Protein AF-A0A1I4M6M3-F1 (afdb_monomer_lite)

pLDDT: mean 83.43, std 12.06, range [55.28, 96.44]

Structure (mmCIF, N/CA/C/O backbone):
data_AF-A0A1I4M6M3-F1
#
_entry.id   AF-A0A1I4M6M3-F1
#
loop_
_atom_site.group_PDB
_atom_site.id
_atom_site.type_symbol
_atom_site.label_atom_id
_atom_site.label_alt_id
_atom_site.label_comp_id
_atom_site.label_asym_id
_atom_site.label_entity_id
_atom_site.label_seq_id
_atom_site.pdbx_PDB_ins_code
_atom_site.Cartn_x
_atom_site.Cartn_y
_atom_site.Cartn_z
_atom_site.occupancy
_atom_site.B_iso_or_equiv
_atom_site.auth_seq_id
_atom_site.auth_comp_id
_atom_site.auth_asym_id
_atom_site.auth_atom_id
_atom_site.pdbx_PDB_model_num
ATOM 1 N N . MET A 1 1 ? -7.624 -20.785 -13.999 1.00 56.97 1 MET A N 1
ATOM 2 C CA . MET A 1 1 ? -7.459 -20.510 -12.556 1.00 56.97 1 MET A CA 1
ATOM 3 C C . MET A 1 1 ? -7.380 -18.999 -12.386 1.00 56.97 1 MET A C 1
ATOM 5 O O . MET A 1 1 ? -6.506 -18.421 -13.021 1.00 56.97 1 MET A O 1
ATOM 9 N N . PRO A 1 2 ? -8.284 -18.331 -11.650 1.00 79.88 2 PRO A N 1
ATOM 10 C CA . PRO A 1 2 ? -8.132 -16.904 -11.388 1.00 79.88 2 PRO A CA 1
ATOM 11 C C . PRO A 1 2 ? -6.979 -16.694 -10.396 1.00 79.88 2 PRO A C 1
ATOM 13 O O . PRO A 1 2 ? -6.998 -17.239 -9.295 1.00 79.88 2 PRO A O 1
ATOM 16 N N . TYR A 1 3 ? -5.961 -15.936 -10.796 1.00 79.56 3 TYR A N 1
ATOM 17 C CA . TYR A 1 3 ? -4.872 -15.538 -9.903 1.00 79.56 3 TYR A CA 1
ATOM 18 C C . TYR A 1 3 ? -5.362 -14.418 -8.980 1.00 79.56 3 TYR A C 1
ATOM 20 O O . TYR A 1 3 ? -5.986 -13.465 -9.448 1.00 79.56 3 TYR A O 1
ATOM 28 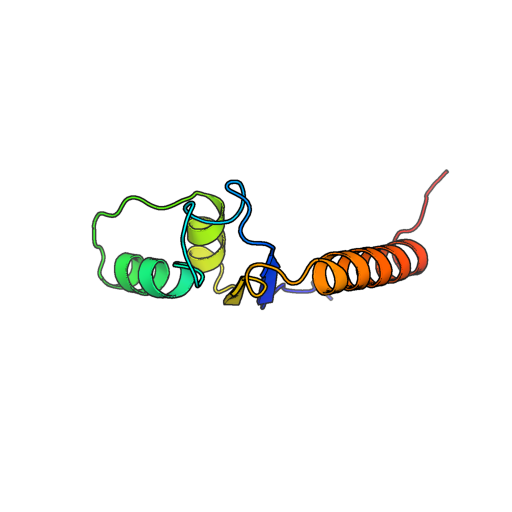N N . ARG A 1 4 ? -5.083 -14.523 -7.676 1.00 84.12 4 ARG A N 1
ATOM 29 C CA . ARG A 1 4 ? -5.376 -13.473 -6.691 1.00 84.12 4 ARG A CA 1
ATOM 30 C C . ARG A 1 4 ? -4.071 -12.819 -6.251 1.00 84.12 4 ARG A C 1
ATOM 32 O O . ARG A 1 4 ? -3.144 -13.507 -5.836 1.00 84.12 4 ARG A O 1
ATOM 39 N N . VAL A 1 5 ? -4.015 -11.495 -6.344 1.00 88.94 5 VAL A N 1
ATOM 40 C CA . VAL A 1 5 ? -2.915 -10.697 -5.796 1.00 88.94 5 VAL A CA 1
ATOM 41 C C . VAL A 1 5 ? -3.068 -10.680 -4.278 1.00 88.94 5 VAL A C 1
ATOM 43 O O . VAL A 1 5 ? -4.123 -10.290 -3.792 1.00 88.94 5 VAL A O 1
ATOM 46 N N . HIS A 1 6 ? -2.046 -11.119 -3.546 1.00 92.12 6 HIS A N 1
ATOM 47 C CA . HIS A 1 6 ? -2.034 -11.101 -2.075 1.00 92.12 6 HIS A CA 1
ATOM 48 C C . HIS A 1 6 ? -1.027 -10.093 -1.504 1.00 92.12 6 HIS A C 1
ATOM 50 O O . HIS A 1 6 ? -1.129 -9.704 -0.347 1.00 92.12 6 HIS A O 1
ATOM 56 N N . THR A 1 7 ? -0.047 -9.663 -2.304 1.00 92.00 7 THR A N 1
ATOM 57 C CA . THR A 1 7 ? 0.991 -8.718 -1.883 1.00 92.00 7 THR A CA 1
ATOM 58 C C . THR A 1 7 ? 1.343 -7.790 -3.036 1.00 92.00 7 THR A C 1
ATOM 60 O O . THR A 1 7 ? 1.446 -8.231 -4.183 1.00 92.00 7 THR A O 1
ATOM 63 N N . VAL A 1 8 ? 1.561 -6.514 -2.727 1.00 90.25 8 VAL A N 1
ATOM 64 C CA . VAL A 1 8 ? 2.057 -5.506 -3.667 1.00 90.25 8 VAL A CA 1
ATOM 65 C C . VAL A 1 8 ? 3.217 -4.755 -3.024 1.00 90.25 8 VAL A C 1
ATOM 67 O O . VAL A 1 8 ? 3.097 -4.276 -1.903 1.00 90.25 8 VAL A O 1
ATOM 70 N N . LEU A 1 9 ? 4.327 -4.621 -3.751 1.00 88.56 9 LEU A N 1
ATOM 71 C CA . LEU A 1 9 ? 5.460 -3.777 -3.374 1.00 88.56 9 LEU A CA 1
ATOM 72 C C . LEU A 1 9 ? 5.476 -2.541 -4.281 1.00 88.56 9 LEU A C 1
ATOM 74 O O . LEU A 1 9 ? 5.589 -2.687 -5.499 1.00 88.56 9 LEU A O 1
ATOM 78 N N . THR A 1 10 ? 5.366 -1.344 -3.706 1.00 87.00 10 THR A N 1
ATOM 79 C CA . THR A 1 10 ? 5.453 -0.069 -4.442 1.00 87.00 10 THR A CA 1
ATOM 80 C C . THR A 1 10 ? 6.583 0.794 -3.909 1.00 87.00 10 THR A C 1
ATOM 82 O O . THR A 1 10 ? 7.080 0.570 -2.808 1.00 87.00 10 THR A O 1
ATOM 85 N N . ASP A 1 11 ? 6.964 1.816 -4.669 1.00 83.69 11 ASP A N 1
ATOM 86 C CA . ASP A 1 11 ? 7.777 2.892 -4.116 1.00 83.69 11 ASP A CA 1
ATOM 87 C C . ASP A 1 11 ? 6.960 3.806 -3.185 1.00 83.69 11 ASP A C 1
ATOM 89 O O . ASP A 1 11 ? 5.748 3.635 -3.007 1.00 83.69 11 ASP A O 1
ATOM 93 N N . ASN A 1 12 ? 7.643 4.787 -2.593 1.00 83.56 12 ASN A N 1
ATOM 94 C CA . ASN A 1 12 ? 7.055 5.771 -1.676 1.00 83.56 12 ASN A CA 1
ATOM 95 C C . ASN A 1 12 ? 6.434 6.960 -2.422 1.00 83.56 12 ASN A C 1
ATOM 97 O O . ASN A 1 12 ? 6.313 8.055 -1.867 1.00 83.56 12 ASN A O 1
ATOM 101 N N . GLY A 1 13 ? 6.115 6.781 -3.705 1.00 83.56 13 GLY A N 1
ATOM 102 C CA . GLY A 1 13 ? 5.479 7.796 -4.521 1.00 83.56 13 GLY A CA 1
ATOM 103 C C . GLY A 1 13 ? 4.113 8.179 -3.960 1.00 83.56 13 GLY A C 1
ATOM 104 O O . GLY A 1 13 ? 3.369 7.351 -3.432 1.00 83.56 13 GLY A O 1
ATOM 105 N N . THR A 1 14 ? 3.751 9.447 -4.138 1.00 87.31 14 THR A N 1
ATOM 106 C CA . THR A 1 14 ? 2.488 10.016 -3.642 1.00 87.31 14 THR A CA 1
ATOM 107 C C . THR A 1 14 ? 1.247 9.352 -4.239 1.00 87.31 14 THR A C 1
ATOM 109 O O . THR A 1 14 ? 0.158 9.507 -3.711 1.00 87.31 14 THR A O 1
ATOM 112 N N . HIS A 1 15 ? 1.389 8.599 -5.333 1.00 86.50 15 HIS A N 1
ATOM 113 C CA . HIS A 1 15 ? 0.304 7.814 -5.917 1.00 86.50 15 HIS A CA 1
ATOM 114 C C . HIS A 1 15 ? -0.058 6.569 -5.093 1.00 86.50 15 HIS A C 1
ATOM 116 O O . HIS A 1 15 ? -1.194 6.103 -5.178 1.00 86.50 15 HIS A O 1
ATOM 122 N N . PHE A 1 16 ? 0.888 6.021 -4.325 1.00 87.94 16 PHE A N 1
ATOM 123 C CA . PHE A 1 16 ? 0.728 4.736 -3.638 1.00 87.94 16 PHE A CA 1
ATOM 124 C C . PHE A 1 16 ? 0.598 4.868 -2.126 1.00 87.94 16 PHE A C 1
ATOM 126 O O . PHE A 1 16 ? 0.002 4.001 -1.498 1.00 87.94 16 PHE A O 1
ATOM 133 N N . THR A 1 17 ? 1.142 5.934 -1.545 1.00 89.25 17 THR A N 1
ATOM 134 C CA . THR A 1 17 ? 1.147 6.153 -0.098 1.00 89.25 17 THR A CA 1
ATOM 135 C C . THR A 1 17 ? 1.103 7.638 0.231 1.00 89.25 17 THR A C 1
ATOM 137 O O . THR A 1 17 ? 1.446 8.497 -0.587 1.00 89.25 17 THR A O 1
ATOM 140 N N . THR A 1 18 ? 0.729 7.943 1.470 1.00 84.88 18 THR A N 1
ATOM 141 C CA . THR A 1 18 ? 0.878 9.289 2.025 1.00 84.88 18 THR A CA 1
ATOM 142 C C . THR A 1 18 ? 2.356 9.727 1.978 1.00 84.88 18 THR A C 1
ATOM 144 O O . THR A 1 18 ? 3.233 8.951 2.376 1.00 84.88 18 THR A O 1
ATOM 147 N N . PRO A 1 19 ? 2.668 10.949 1.494 1.00 81.69 19 PRO A N 1
ATOM 148 C CA . PRO A 1 19 ? 4.042 11.440 1.428 1.00 81.69 19 PRO A CA 1
ATOM 149 C C . PRO A 1 19 ? 4.716 11.430 2.805 1.00 81.69 19 PRO A C 1
ATOM 151 O O . PRO A 1 19 ? 4.151 11.928 3.774 1.00 81.69 19 PRO A O 1
ATOM 154 N N . GLY A 1 20 ? 5.939 10.903 2.879 1.00 76.19 20 GLY A N 1
ATOM 155 C CA . GLY A 1 20 ? 6.709 10.831 4.126 1.00 76.19 20 GLY A CA 1
ATOM 156 C C . GLY A 1 20 ? 6.462 9.575 4.967 1.00 76.19 20 GLY A C 1
ATOM 157 O O . GLY A 1 20 ? 7.176 9.370 5.947 1.00 76.19 20 GLY A O 1
ATOM 158 N N . ASN A 1 21 ? 5.526 8.707 4.571 1.00 79.56 21 ASN A N 1
ATOM 159 C CA . ASN A 1 21 ? 5.371 7.399 5.198 1.00 79.56 21 ASN A CA 1
ATOM 160 C C . ASN A 1 21 ? 6.616 6.529 4.978 1.00 79.56 21 ASN A C 1
ATOM 162 O O . ASN 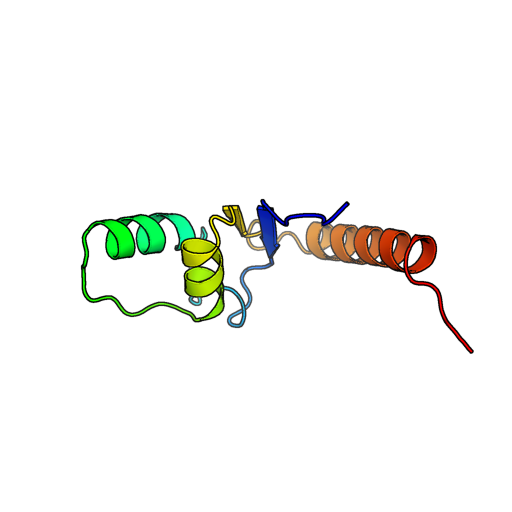A 1 21 ? 7.152 6.438 3.873 1.00 79.56 21 ASN A O 1
ATOM 166 N N . VAL A 1 22 ? 7.042 5.856 6.047 1.00 77.88 22 VAL A N 1
ATOM 167 C CA . VAL A 1 22 ? 8.120 4.853 6.022 1.00 77.88 22 VAL A CA 1
ATOM 168 C C . VAL A 1 22 ? 7.592 3.427 5.832 1.00 77.88 22 VAL A C 1
ATOM 170 O O . VAL A 1 22 ? 8.369 2.518 5.559 1.00 77.88 22 VAL A O 1
ATOM 173 N N . ALA A 1 23 ? 6.277 3.233 5.965 1.00 85.50 23 ALA A N 1
ATOM 174 C CA . ALA A 1 23 ? 5.570 1.971 5.778 1.00 85.50 23 ALA A CA 1
ATOM 175 C C . ALA A 1 23 ? 4.143 2.235 5.268 1.00 85.50 23 ALA A C 1
ATOM 177 O O . ALA A 1 23 ? 3.620 3.337 5.439 1.00 85.50 23 ALA A O 1
ATOM 178 N N . SER A 1 24 ? 3.523 1.231 4.645 1.00 90.75 24 SER A N 1
ATOM 179 C CA . SER A 1 24 ? 2.127 1.323 4.207 1.00 90.75 24 SER A CA 1
ATOM 180 C C . SER A 1 24 ? 1.186 1.431 5.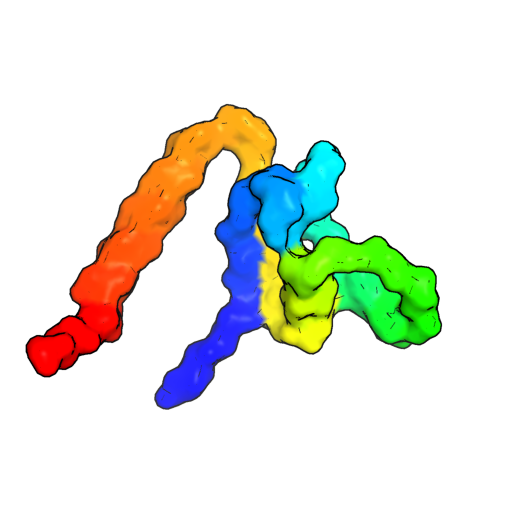405 1.00 90.75 24 SER A C 1
ATOM 182 O O . SER A 1 24 ? 1.349 0.722 6.398 1.00 90.75 24 SER A O 1
ATOM 184 N N . ALA A 1 25 ? 0.163 2.272 5.284 1.00 92.88 25 ALA A N 1
ATOM 185 C CA . ALA A 1 25 ? -0.935 2.372 6.235 1.00 92.88 25 ALA A CA 1
ATOM 186 C C . ALA A 1 25 ? -2.040 1.328 5.987 1.00 92.88 25 ALA A C 1
ATOM 188 O O . ALA A 1 25 ? -3.036 1.328 6.706 1.00 92.88 25 ALA A O 1
ATOM 189 N N . ALA A 1 26 ? -1.910 0.444 4.988 1.00 94.19 26 ALA A N 1
ATOM 190 C CA . ALA A 1 26 ? -2.967 -0.499 4.611 1.00 94.19 26 ALA A CA 1
ATOM 191 C C . ALA A 1 26 ? -3.423 -1.405 5.771 1.00 94.19 26 ALA A C 1
ATOM 193 O O . ALA A 1 26 ? -4.619 -1.662 5.894 1.00 94.19 26 ALA A O 1
ATOM 194 N N . SER A 1 27 ? -2.513 -1.840 6.650 1.00 93.19 27 SER A N 1
ATOM 195 C CA . SER A 1 27 ? -2.865 -2.621 7.846 1.00 93.19 27 SER A CA 1
ATOM 196 C C . SER A 1 27 ? -3.693 -1.807 8.843 1.00 93.19 27 SER A C 1
ATOM 198 O O . SER A 1 27 ? -4.757 -2.249 9.261 1.00 93.19 27 SER A O 1
ATOM 200 N N . ILE A 1 28 ? -3.263 -0.580 9.140 1.00 94.06 28 ILE A N 1
ATOM 201 C CA . ILE A 1 28 ? -3.960 0.340 10.053 1.00 94.06 28 ILE A CA 1
ATOM 202 C C . ILE A 1 28 ? -5.348 0.692 9.499 1.00 94.06 28 ILE A C 1
ATOM 204 O O . ILE A 1 28 ? -6.336 0.733 10.224 1.00 94.06 28 ILE A O 1
ATOM 208 N N . ILE A 1 29 ? -5.447 0.913 8.185 1.00 95.12 29 ILE A N 1
ATOM 209 C CA . ILE A 1 29 ? -6.722 1.191 7.516 1.00 95.12 29 ILE A CA 1
ATOM 210 C C . ILE A 1 29 ? -7.650 -0.023 7.593 1.00 95.12 29 ILE A C 1
ATOM 212 O O . ILE A 1 29 ? -8.855 0.150 7.756 1.00 95.12 29 ILE A O 1
ATOM 216 N N . LYS A 1 30 ? -7.118 -1.243 7.473 1.00 95.75 30 LYS A N 1
ATOM 217 C CA . LYS A 1 30 ? -7.911 -2.467 7.620 1.00 95.75 30 LYS A CA 1
ATOM 218 C C . LYS A 1 30 ? -8.505 -2.567 9.025 1.00 95.75 30 LYS A C 1
ATOM 220 O O . LYS A 1 30 ? -9.709 -2.767 9.141 1.00 95.75 30 LYS A O 1
ATOM 225 N N . GLU A 1 31 ? -7.698 -2.337 10.057 1.00 95.88 31 GLU A N 1
ATOM 226 C CA . GLU A 1 31 ? -8.156 -2.312 11.453 1.00 95.88 31 GLU A CA 1
ATOM 227 C C . GLU A 1 31 ? -9.246 -1.248 11.672 1.00 95.88 31 GLU A C 1
ATOM 229 O O . GLU A 1 31 ? -10.291 -1.545 12.246 1.00 95.88 31 GLU A O 1
ATOM 234 N N . ALA A 1 32 ? -9.067 -0.039 11.129 1.00 95.69 32 ALA A N 1
ATOM 235 C CA . ALA A 1 32 ? -10.064 1.030 11.218 1.00 95.69 32 ALA A CA 1
ATOM 236 C C . ALA A 1 32 ? -11.387 0.671 10.509 1.00 95.69 32 ALA A C 1
ATOM 238 O O . ALA A 1 32 ? -12.469 0.997 10.999 1.00 95.69 32 ALA A O 1
ATOM 239 N N . ILE A 1 33 ? -11.323 -0.026 9.365 1.00 95.38 33 ILE A N 1
ATOM 240 C CA . ILE A 1 33 ? -12.511 -0.546 8.666 1.00 95.38 33 ILE A CA 1
ATOM 241 C C . ILE A 1 33 ? -13.230 -1.588 9.532 1.00 95.38 33 ILE A C 1
ATOM 243 O O . ILE A 1 33 ? -14.452 -1.522 9.659 1.00 95.38 33 ILE A O 1
ATOM 247 N N . GLU A 1 34 ? -12.495 -2.534 10.119 1.00 95.75 34 GLU A N 1
ATOM 248 C CA . GLU A 1 34 ? -13.050 -3.593 10.974 1.00 95.75 34 GLU A CA 1
ATOM 249 C C . GLU A 1 34 ? -13.684 -3.030 12.254 1.00 95.75 34 GLU A C 1
ATOM 251 O O . GLU A 1 34 ? -14.730 -3.511 12.689 1.00 95.75 34 GLU A O 1
ATOM 256 N N . ALA A 1 35 ? -13.104 -1.965 12.811 1.00 96.44 35 ALA A N 1
ATOM 257 C CA . ALA A 1 35 ? -13.636 -1.241 13.962 1.00 96.44 35 ALA A CA 1
ATOM 258 C C . ALA A 1 35 ? -14.825 -0.314 13.623 1.00 96.44 35 ALA A C 1
ATOM 260 O O . ALA A 1 35 ? -15.462 0.225 14.530 1.00 96.44 35 ALA A O 1
ATOM 261 N N . GLY A 1 36 ? -15.154 -0.122 12.338 1.00 95.38 36 GLY A N 1
ATOM 262 C CA . GLY A 1 36 ? -16.215 0.793 11.902 1.00 95.38 36 GLY A CA 1
ATOM 263 C C . GLY A 1 36 ? -15.876 2.274 12.113 1.00 95.38 36 GLY A C 1
ATOM 264 O O . GLY A 1 36 ? -16.776 3.109 12.224 1.00 95.38 36 GLY A O 1
ATOM 265 N N . GLU A 1 37 ? -14.589 2.611 12.186 1.00 95.94 37 GLU A N 1
ATOM 266 C CA . GLU A 1 37 ? -14.117 3.969 12.422 1.00 95.94 37 GLU A CA 1
ATOM 267 C C . GLU A 1 37 ? -14.235 4.846 11.171 1.00 95.94 37 GLU A C 1
ATOM 269 O O . GLU A 1 37 ? -14.137 4.397 10.026 1.00 95.94 37 GLU A O 1
ATOM 274 N N . THR A 1 38 ? -14.406 6.151 11.385 1.00 93.38 38 THR A N 1
ATOM 275 C CA . THR A 1 38 ? -14.315 7.131 10.299 1.00 93.38 38 THR A CA 1
ATOM 276 C C . THR A 1 38 ? -12.862 7.558 10.129 1.00 93.38 38 THR A C 1
ATOM 278 O O . THR A 1 38 ? -12.278 8.145 11.034 1.00 93.38 38 THR A O 1
ATOM 281 N N . PHE A 1 39 ? -12.288 7.317 8.952 1.00 90.50 39 PHE A N 1
ATOM 282 C CA . PHE A 1 39 ? -10.896 7.650 8.647 1.00 90.50 39 PHE A CA 1
ATOM 283 C C . PHE A 1 39 ? -10.759 8.354 7.294 1.00 90.50 39 PHE A C 1
ATOM 285 O O . PHE A 1 39 ? -11.631 8.285 6.425 1.00 90.50 39 PHE A O 1
ATOM 292 N N . ARG A 1 40 ? -9.612 9.009 7.090 1.00 90.50 40 ARG A N 1
ATOM 293 C CA . ARG A 1 40 ? -9.182 9.533 5.790 1.00 90.50 40 ARG A CA 1
ATOM 294 C C . ARG A 1 40 ? -7.939 8.769 5.355 1.00 90.50 40 ARG A C 1
ATOM 296 O O . ARG A 1 40 ? -6.944 8.773 6.067 1.00 90.50 40 ARG A O 1
ATOM 303 N N . ALA A 1 41 ? -7.997 8.141 4.187 1.00 90.00 41 ALA A N 1
ATOM 304 C CA . ALA A 1 41 ? -6.907 7.332 3.653 1.00 90.00 41 ALA A CA 1
ATOM 305 C C . ALA A 1 41 ? -6.629 7.662 2.186 1.00 90.00 41 ALA A C 1
ATOM 307 O O . ALA A 1 41 ? -7.525 8.103 1.459 1.00 90.00 41 ALA A O 1
ATOM 308 N N . TYR A 1 42 ? -5.398 7.401 1.744 1.00 91.06 42 TYR A N 1
ATOM 309 C CA . TYR A 1 42 ? -5.069 7.396 0.323 1.00 91.06 42 TYR A CA 1
ATOM 310 C C . TYR A 1 42 ? -5.807 6.259 -0.390 1.00 91.06 42 TYR A C 1
ATOM 312 O O . TYR A 1 42 ? -5.984 5.167 0.156 1.00 91.06 42 TYR A O 1
ATOM 320 N N . SER A 1 43 ? -6.252 6.517 -1.621 1.00 92.25 43 SER A N 1
ATOM 321 C CA . SER A 1 43 ? -7.115 5.593 -2.367 1.00 92.25 43 SER A CA 1
ATOM 322 C C . SER A 1 43 ? -6.468 4.225 -2.577 1.00 92.25 43 SER A C 1
ATOM 324 O O . SER A 1 43 ? -7.150 3.211 -2.448 1.00 92.25 43 SER A O 1
ATOM 326 N N . PHE A 1 44 ? -5.160 4.191 -2.847 1.00 93.56 44 PHE A N 1
ATOM 327 C CA . PHE A 1 44 ? -4.421 2.954 -3.078 1.00 93.56 44 PHE A CA 1
ATOM 328 C C . PHE A 1 44 ? -4.319 2.090 -1.814 1.00 93.56 44 PHE A C 1
ATOM 330 O O . PHE A 1 44 ? -4.767 0.947 -1.820 1.00 93.56 44 PHE A O 1
ATOM 337 N N . GLU A 1 45 ? -3.835 2.653 -0.703 1.00 94.19 45 GLU A N 1
ATOM 338 C CA . GLU A 1 45 ? -3.726 1.945 0.585 1.00 94.19 45 GLU A CA 1
ATOM 339 C C . GLU A 1 45 ? -5.100 1.446 1.062 1.00 94.19 45 GLU A C 1
ATOM 341 O O . GLU A 1 45 ? -5.247 0.322 1.543 1.00 94.19 45 GLU A O 1
ATOM 346 N N . SER A 1 46 ? -6.143 2.252 0.844 1.00 95.06 46 SER A N 1
ATOM 347 C CA . SER A 1 46 ? -7.521 1.897 1.176 1.00 95.06 46 SER A CA 1
ATOM 348 C C . SER A 1 46 ? -8.094 0.795 0.270 1.00 95.06 46 SER A C 1
ATOM 350 O O . SER A 1 46 ? -8.935 0.009 0.710 1.00 95.06 46 SER A O 1
ATOM 352 N N . ALA A 1 47 ? -7.656 0.707 -0.989 1.00 95.50 47 ALA A N 1
ATOM 353 C CA . ALA A 1 47 ? -7.997 -0.405 -1.872 1.00 95.50 47 ALA A CA 1
ATOM 354 C C . ALA A 1 47 ? -7.285 -1.694 -1.440 1.00 95.50 47 ALA A C 1
ATOM 356 O O . ALA A 1 47 ? -7.926 -2.743 -1.400 1.00 95.50 47 ALA A O 1
ATOM 357 N N . CYS A 1 48 ? -6.006 -1.620 -1.062 1.00 95.88 48 CYS A N 1
ATOM 358 C CA . CYS A 1 48 ? -5.264 -2.766 -0.537 1.00 95.88 48 CYS A CA 1
ATOM 359 C C . CYS A 1 48 ? -5.913 -3.327 0.734 1.00 95.88 48 CYS A C 1
ATOM 361 O O . CYS A 1 48 ? -6.193 -4.522 0.787 1.00 95.88 48 CYS A O 1
ATOM 363 N N . ALA A 1 49 ? -6.262 -2.462 1.692 1.00 95.94 49 ALA A N 1
ATOM 364 C CA . ALA A 1 49 ? -6.938 -2.850 2.931 1.00 95.94 49 ALA A CA 1
ATOM 365 C C . ALA A 1 49 ? -8.265 -3.593 2.681 1.00 95.94 49 ALA A C 1
ATOM 367 O O . ALA A 1 49 ? -8.502 -4.657 3.246 1.00 95.94 49 ALA A O 1
ATOM 368 N N . ARG A 1 50 ? -9.115 -3.074 1.780 1.00 95.81 50 ARG A N 1
ATOM 369 C CA . ARG A 1 50 ? -10.413 -3.694 1.444 1.00 95.81 50 ARG A CA 1
ATOM 370 C C . ARG A 1 50 ? -10.296 -5.031 0.713 1.00 95.81 50 ARG A C 1
ATOM 372 O O . ARG A 1 50 ? -11.236 -5.818 0.755 1.00 95.81 50 ARG A O 1
ATOM 379 N N . ASN A 1 51 ? -9.192 -5.256 0.004 1.00 95.31 51 ASN A N 1
ATOM 380 C CA . ASN A 1 51 ? -8.967 -6.469 -0.783 1.00 95.31 51 ASN A CA 1
ATOM 381 C C . ASN A 1 51 ? -8.044 -7.476 -0.083 1.00 95.31 51 ASN A C 1
ATOM 383 O O . ASN A 1 51 ? -7.671 -8.466 -0.708 1.00 95.31 51 ASN A O 1
ATOM 387 N N . ASP A 1 52 ? -7.682 -7.231 1.180 1.00 94.25 52 ASP A N 1
ATOM 388 C CA . ASP A 1 52 ? -6.753 -8.069 1.947 1.00 94.25 52 ASP A CA 1
ATOM 389 C C . ASP A 1 52 ? -5.394 -8.253 1.240 1.00 94.25 52 ASP A C 1
ATOM 391 O O . ASP A 1 52 ? -4.838 -9.346 1.154 1.00 94.25 52 ASP A O 1
ATOM 395 N N . ILE A 1 53 ? -4.877 -7.159 0.671 1.00 95.88 53 ILE A N 1
ATOM 396 C CA . ILE A 1 53 ? -3.582 -7.122 -0.011 1.00 95.88 53 ILE A CA 1
ATOM 397 C C . ILE A 1 53 ? -2.544 -6.539 0.943 1.00 95.88 53 ILE A C 1
ATOM 399 O O . ILE A 1 53 ? -2.647 -5.380 1.346 1.00 95.88 53 ILE A O 1
ATOM 403 N N . ASP A 1 54 ? -1.502 -7.316 1.231 1.00 94.44 54 ASP A N 1
ATOM 404 C CA . ASP A 1 54 ? -0.317 -6.851 1.951 1.00 94.44 54 ASP A CA 1
ATOM 405 C C . ASP A 1 54 ? 0.442 -5.836 1.083 1.00 94.44 54 ASP A C 1
ATOM 407 O O . ASP A 1 54 ? 1.096 -6.186 0.094 1.00 94.44 54 ASP A O 1
ATOM 411 N N . HIS A 1 55 ? 0.304 -4.554 1.411 1.00 94.06 55 HIS A N 1
ATOM 412 C CA . HIS A 1 55 ? 0.981 -3.473 0.710 1.00 94.06 55 HIS A CA 1
ATOM 413 C C . HIS A 1 55 ? 2.280 -3.128 1.428 1.00 94.06 55 HIS A C 1
ATOM 415 O O . HIS A 1 55 ? 2.290 -2.725 2.586 1.00 94.06 55 HIS A O 1
ATOM 421 N N . ARG A 1 56 ? 3.393 -3.267 0.714 1.00 91.12 56 ARG A N 1
ATOM 422 C CA . ARG A 1 56 ? 4.731 -2.952 1.202 1.00 91.12 56 ARG A CA 1
ATOM 423 C C . ARG A 1 56 ? 5.312 -1.796 0.412 1.00 91.12 56 ARG A C 1
ATOM 425 O O . ARG A 1 56 ? 5.060 -1.640 -0.783 1.00 91.12 56 ARG A O 1
ATOM 432 N N . LEU A 1 57 ? 6.139 -1.028 1.098 1.00 88.06 57 LEU A N 1
ATOM 433 C CA . LEU A 1 57 ? 6.876 0.083 0.532 1.00 88.06 57 LEU A CA 1
ATOM 434 C C . LEU A 1 57 ? 8.346 -0.299 0.359 1.00 88.06 57 LEU A C 1
ATOM 436 O O . LEU A 1 57 ? 8.921 -0.974 1.214 1.00 88.06 57 LEU A O 1
ATOM 440 N N . THR A 1 58 ? 8.961 0.108 -0.751 1.00 81.88 58 THR A N 1
ATOM 441 C CA . THR A 1 58 ? 10.412 -0.019 -0.916 1.00 81.88 58 THR A CA 1
ATOM 442 C C . THR A 1 58 ? 11.124 0.903 0.059 1.00 81.88 58 THR A C 1
ATOM 444 O O . THR A 1 58 ? 10.681 2.029 0.303 1.00 81.88 58 THR A O 1
ATOM 447 N N . GLU A 1 59 ? 12.283 0.476 0.542 1.00 70.81 59 GLU A N 1
ATOM 448 C CA . GLU A 1 59 ? 13.103 1.312 1.406 1.00 70.81 59 GLU A CA 1
ATOM 449 C C . GLU A 1 59 ? 13.437 2.662 0.728 1.00 70.81 59 GLU A C 1
ATOM 451 O O . GLU A 1 59 ? 13.839 2.691 -0.447 1.00 70.81 59 GLU A O 1
ATOM 456 N N . PRO A 1 60 ? 13.256 3.799 1.430 1.00 61.69 60 PRO A N 1
ATOM 457 C CA . PRO A 1 60 ? 13.620 5.104 0.900 1.00 61.69 60 PRO A CA 1
ATOM 458 C C . PRO A 1 60 ? 15.099 5.121 0.491 1.00 61.69 60 PRO A C 1
ATOM 460 O O . PRO A 1 60 ? 15.958 4.695 1.253 1.00 61.69 60 PRO A O 1
ATOM 463 N N . ARG A 1 61 ? 15.411 5.697 -0.677 1.00 57.75 61 ARG A N 1
ATOM 464 C CA . ARG A 1 61 ? 16.785 5.850 -1.211 1.00 57.75 61 ARG A CA 1
ATOM 465 C C . ARG A 1 61 ? 17.466 4.569 -1.713 1.00 57.75 61 ARG A C 1
ATOM 467 O O . ARG A 1 61 ? 18.693 4.536 -1.779 1.00 57.75 61 ARG A O 1
ATOM 474 N N . HIS A 1 62 ? 16.711 3.587 -2.213 1.00 62.09 62 HIS A N 1
ATOM 475 C CA . HIS A 1 62 ? 17.294 2.435 -2.917 1.00 62.09 62 HIS A CA 1
ATOM 476 C C . HIS A 1 62 ? 16.914 2.361 -4.420 1.00 62.09 62 HIS A C 1
ATOM 478 O O . HIS A 1 62 ? 16.190 1.454 -4.836 1.00 62.09 62 HIS A O 1
ATOM 484 N N . PRO A 1 63 ? 17.418 3.279 -5.283 1.00 58.50 63 PRO A N 1
ATOM 485 C CA . PRO A 1 63 ? 17.061 3.355 -6.711 1.00 58.50 63 PRO A CA 1
ATOM 486 C C . PRO A 1 63 ? 17.236 2.045 -7.489 1.00 58.50 63 PRO A C 1
ATOM 488 O O . PRO A 1 63 ? 16.521 1.786 -8.458 1.00 58.50 63 PRO A O 1
ATOM 491 N N . TRP A 1 64 ? 18.185 1.201 -7.071 1.00 60.41 64 TRP A N 1
ATOM 492 C CA . TRP A 1 64 ? 18.483 -0.055 -7.758 1.00 60.41 64 TRP A CA 1
ATOM 493 C C . TRP A 1 64 ? 17.336 -1.079 -7.648 1.00 60.41 64 TRP A C 1
ATOM 495 O O . TRP A 1 64 ? 17.143 -1.867 -8.577 1.00 60.41 64 TRP A O 1
ATOM 505 N N . ALA A 1 65 ? 16.540 -1.027 -6.568 1.00 58.81 65 ALA A N 1
ATOM 506 C CA . ALA A 1 65 ? 15.447 -1.964 -6.318 1.00 58.81 65 ALA A CA 1
ATOM 507 C C . ALA A 1 65 ? 14.291 -1.706 -7.295 1.00 58.81 65 ALA A C 1
ATOM 509 O O . ALA A 1 65 ? 13.776 -2.639 -7.909 1.00 58.81 65 ALA A O 1
ATOM 510 N N . ASN A 1 66 ? 13.978 -0.432 -7.550 1.00 65.56 66 ASN A N 1
ATOM 511 C CA . ASN A 1 66 ? 12.970 -0.035 -8.536 1.00 65.56 66 ASN A CA 1
ATOM 512 C C . ASN A 1 66 ? 13.373 -0.476 -9.951 1.00 65.56 66 ASN A C 1
ATOM 514 O O . ASN A 1 66 ? 12.554 -1.001 -10.706 1.00 65.56 66 ASN A O 1
ATOM 518 N N . GLY A 1 67 ? 14.661 -0.341 -10.291 1.00 69.00 67 GLY A N 1
ATOM 519 C CA . GLY A 1 67 ? 15.198 -0.824 -11.563 1.00 69.00 67 GLY A CA 1
ATOM 520 C C . GLY A 1 67 ? 15.116 -2.348 -11.716 1.00 69.00 67 GLY A C 1
ATOM 521 O O . GLY A 1 67 ? 14.805 -2.842 -12.800 1.00 69.00 67 GLY A O 1
ATOM 522 N N . GLN A 1 68 ? 15.365 -3.112 -10.648 1.00 72.38 68 GLN A N 1
ATOM 523 C CA . GLN A 1 68 ? 15.221 -4.572 -10.665 1.00 72.38 68 GLN A CA 1
ATOM 524 C C . GLN A 1 68 ? 13.761 -5.018 -10.802 1.00 72.38 68 GLN A C 1
ATOM 526 O O . GLN A 1 68 ? 13.482 -5.892 -11.622 1.00 72.38 68 GLN A O 1
ATOM 531 N N . VAL A 1 69 ? 12.833 -4.394 -10.069 1.00 71.31 69 VAL A N 1
ATOM 532 C CA . VAL A 1 69 ? 11.394 -4.697 -10.159 1.00 71.31 69 VAL A CA 1
ATOM 533 C C . VAL A 1 69 ? 10.863 -4.396 -11.558 1.00 71.31 69 VAL A C 1
ATOM 535 O O . VAL A 1 69 ? 10.168 -5.227 -12.140 1.00 71.31 69 VAL A O 1
ATOM 538 N N . GLY A 1 70 ? 11.247 -3.258 -12.145 1.00 74.12 70 GLY A N 1
ATOM 539 C CA . GLY A 1 70 ? 10.889 -2.927 -13.524 1.00 74.12 70 GLY A CA 1
ATOM 540 C C . GLY A 1 70 ? 11.361 -3.988 -14.523 1.00 74.12 70 GLY A C 1
ATOM 541 O O . GLY A 1 70 ? 10.579 -4.428 -15.366 1.00 74.12 70 GLY A O 1
ATOM 542 N N . ARG A 1 71 ? 12.610 -4.463 -14.388 1.00 80.19 71 ARG A N 1
ATOM 543 C CA . ARG A 1 71 ? 13.161 -5.531 -15.242 1.00 80.19 71 ARG A CA 1
ATOM 544 C C . ARG A 1 71 ? 12.403 -6.848 -15.083 1.00 80.19 71 ARG A C 1
ATOM 546 O O . ARG A 1 71 ? 12.016 -7.438 -16.085 1.00 80.19 71 ARG A O 1
ATOM 553 N N . MET A 1 72 ? 12.141 -7.279 -13.850 1.00 80.00 72 MET A N 1
ATOM 554 C CA . MET A 1 72 ? 11.383 -8.505 -13.583 1.00 80.00 72 MET A CA 1
ATOM 555 C C . MET A 1 72 ? 9.963 -8.427 -14.158 1.00 80.00 72 MET A C 1
ATOM 557 O O . MET A 1 72 ? 9.523 -9.350 -14.844 1.00 80.00 72 MET A O 1
ATOM 561 N N . ASN A 1 73 ? 9.269 -7.310 -13.930 1.00 77.19 73 ASN A N 1
ATOM 562 C CA . ASN A 1 73 ? 7.916 -7.102 -14.439 1.00 77.19 73 ASN A CA 1
ATOM 563 C C . ASN A 1 73 ? 7.887 -7.088 -15.971 1.00 77.19 73 ASN A C 1
ATOM 565 O O . ASN A 1 73 ? 6.951 -7.627 -16.557 1.00 77.19 73 ASN A O 1
ATOM 569 N N . SER A 1 74 ? 8.915 -6.532 -16.623 1.00 79.06 74 SER A N 1
ATOM 570 C CA . SER A 1 74 ? 9.048 -6.585 -18.083 1.00 79.06 74 SER A CA 1
ATOM 571 C C . SER A 1 74 ? 9.208 -8.020 -18.582 1.00 79.06 74 SER A C 1
ATOM 573 O O . SER A 1 74 ? 8.475 -8.421 -19.478 1.00 79.06 74 SER A O 1
ATOM 575 N N . THR A 1 75 ? 10.083 -8.822 -17.964 1.00 83.12 75 THR A N 1
ATOM 576 C CA . THR A 1 75 ? 10.277 -10.233 -18.342 1.00 83.12 75 THR A CA 1
ATOM 577 C C . THR A 1 75 ? 8.994 -11.045 -18.186 1.00 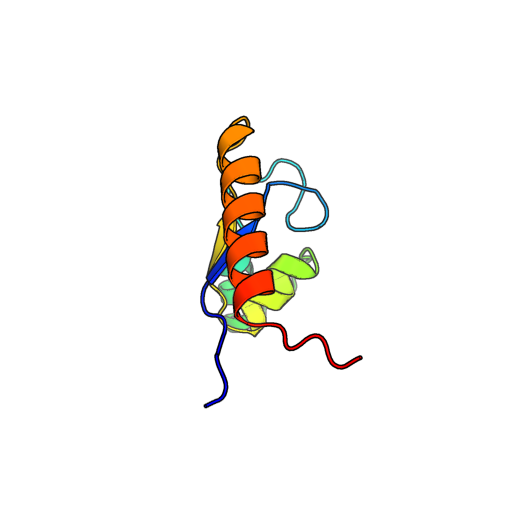83.12 75 THR A C 1
ATOM 579 O O . THR A 1 75 ? 8.625 -11.801 -19.082 1.00 83.12 75 THR A O 1
ATOM 582 N N . ILE A 1 76 ? 8.279 -10.876 -17.067 1.00 80.31 76 ILE A N 1
ATOM 583 C CA . ILE A 1 76 ? 6.999 -11.559 -16.841 1.00 80.31 76 ILE A CA 1
ATOM 584 C C . ILE A 1 76 ? 5.987 -11.128 -17.903 1.00 80.31 76 ILE A C 1
ATOM 586 O O . ILE A 1 76 ? 5.311 -11.974 -18.487 1.00 80.31 76 ILE A O 1
ATOM 590 N N . LYS A 1 77 ? 5.894 -9.825 -18.189 1.00 81.44 77 LYS A N 1
ATOM 591 C CA . LYS A 1 77 ? 4.987 -9.285 -19.204 1.00 81.44 77 LYS A CA 1
ATOM 592 C C . LYS A 1 77 ? 5.287 -9.856 -20.590 1.00 81.44 77 LYS A C 1
ATOM 594 O O . LYS A 1 77 ? 4.359 -10.301 -21.258 1.00 81.44 77 LYS A O 1
ATOM 599 N N . ASP A 1 78 ? 6.554 -9.903 -20.988 1.00 82.50 78 ASP A N 1
ATOM 600 C CA . ASP A 1 78 ? 6.970 -10.451 -22.281 1.00 82.50 78 ASP A CA 1
ATOM 601 C C . ASP A 1 78 ? 6.682 -11.956 -22.390 1.00 82.50 78 ASP A C 1
ATOM 603 O O . ASP A 1 78 ? 6.300 -12.435 -23.455 1.00 82.50 78 ASP A O 1
ATOM 607 N N . ALA A 1 79 ? 6.795 -12.698 -21.284 1.00 79.06 79 ALA A N 1
ATOM 608 C CA . ALA A 1 79 ? 6.533 -14.136 -21.251 1.00 79.06 79 ALA A CA 1
ATOM 609 C C . ALA A 1 79 ? 5.041 -14.512 -21.178 1.00 79.06 79 ALA A C 1
ATOM 611 O O . ALA A 1 79 ? 4.681 -15.641 -21.510 1.00 79.06 79 ALA A O 1
ATOM 612 N N . THR A 1 80 ? 4.169 -13.613 -20.708 1.00 75.50 80 THR A N 1
ATOM 613 C CA . THR A 1 8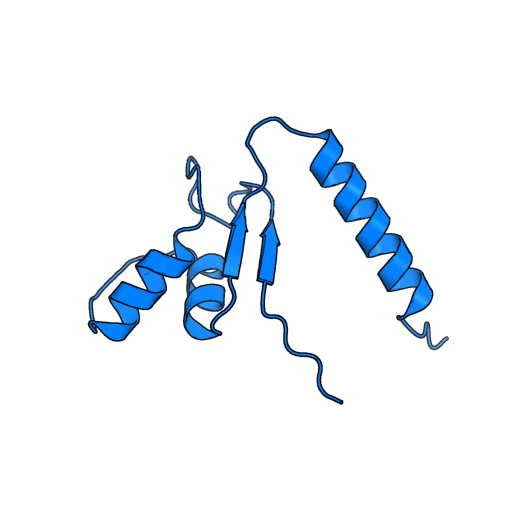0 ? 2.780 -13.969 -20.348 1.00 75.50 80 THR A CA 1
ATOM 614 C C . THR A 1 80 ? 1.711 -13.199 -21.112 1.00 75.50 80 THR A C 1
ATOM 616 O O . THR A 1 80 ? 0.592 -13.695 -21.260 1.00 75.50 80 THR A O 1
ATOM 619 N N . VAL A 1 81 ? 2.020 -12.015 -21.646 1.00 78.94 81 VAL A N 1
ATOM 620 C CA . VAL A 1 81 ? 1.060 -11.250 -22.444 1.00 78.94 81 VAL A CA 1
ATOM 621 C C . VAL A 1 81 ? 1.081 -11.767 -23.878 1.00 78.94 81 VAL A C 1
ATOM 623 O O . VAL A 1 81 ? 2.004 -11.490 -24.642 1.00 78.94 81 VAL A O 1
ATOM 626 N N . LYS A 1 82 ? 0.022 -12.481 -24.283 1.00 60.03 82 LYS A N 1
ATOM 627 C CA . LYS A 1 82 ? -0.242 -12.730 -25.706 1.00 60.03 82 LYS A CA 1
ATOM 628 C C . LYS A 1 82 ? -0.471 -11.384 -26.395 1.00 60.03 82 LYS A C 1
ATOM 630 O O . LYS A 1 82 ? -1.527 -10.776 -26.229 1.00 60.03 82 LYS A O 1
ATOM 635 N N . ARG A 1 83 ? 0.510 -10.922 -27.174 1.00 57.16 83 ARG A N 1
ATOM 636 C CA . A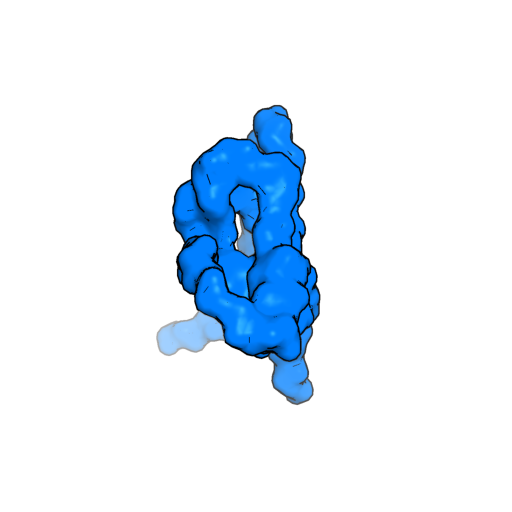RG A 1 83 ? 0.292 -9.875 -28.178 1.00 57.16 83 ARG A CA 1
ATOM 637 C C . ARG A 1 83 ? -0.562 -10.495 -29.282 1.00 57.16 83 ARG A C 1
ATOM 639 O O . ARG A 1 83 ? -0.036 -11.206 -30.132 1.00 57.16 83 ARG A O 1
ATOM 646 N N . TYR A 1 84 ? -1.877 -10.317 -29.212 1.00 55.28 84 TYR A N 1
ATOM 647 C CA . TYR A 1 84 ? -2.720 -10.566 -30.377 1.00 55.28 84 TYR A CA 1
ATOM 648 C C . TYR A 1 84 ? -2.443 -9.440 -31.387 1.00 55.28 84 TYR A C 1
ATOM 650 O O . TYR A 1 84 ? -2.405 -8.283 -30.954 1.00 55.28 84 TYR A O 1
ATOM 658 N N . PRO A 1 85 ? -2.138 -9.771 -32.656 1.00 57.44 85 PRO A N 1
ATOM 659 C CA . PRO A 1 85 ? -1.905 -8.779 -33.702 1.00 57.44 85 PRO A CA 1
ATOM 660 C C . PRO A 1 85 ? -3.156 -7.949 -33.998 1.00 57.44 85 PRO A C 1
ATOM 662 O O . PRO A 1 85 ? -4.278 -8.462 -33.770 1.00 57.44 85 PRO A O 1
#

Foldseek 3Di:
DDDAAAEDEDEQDVLAAPHPDQWQCLVVLLVCVVVVHDDDGRPNSNVCSVRNHHYTYDGPPDVVVVVVVVVVVVVCCVVPDPPDD

InterPro domains:
  IPR001584 Integrase, catalytic core [PS50994] (1-85)
  IPR012337 Ribonuclease H-like superfamily [SSF53098] (5-83)
  IPR036397 Ribonuclease H superfamily [G3DSA:3.30.420.10] (1-84)

Organism: NCBI:txid414703

Secondary structure (DSSP, 8-state):
------EEEE-S-TTTS-TT-SS-SHHHHHHHHHTT------HHHHHHHHTT-EEEEPPTT-HHHHHHHHHHHHHHHHHH-----

Radius of gyration: 15.38 Å; chains: 1; bounding box: 35×32×48 Å

Sequence (85 aa):
MPYRVHTVLTDNGTHFTTPGNVASAASIIKEAIEAGETFRAYSFESACARNDIDHRLTEPRHPWANGQVGRMNSTIKDATVKRYP